Protein AF-A0A4Q2A6S4-F1 (afdb_monomer_lite)

Organism: NCBI:txid95485

Radius of gyration: 12.42 Å; chains: 1; bounding box: 28×21×36 Å

Sequence (80 aa):
MTKEQMQIRERLQAVAKEYNEAIDKGKVRELRKVAERSHDTVLREIKEIESAPVTDQQLLDEAMSLFIDIRWGQRTTKFV

Foldseek 3Di:
DDPVLVVLLVQLLVLLVVLLVQVVVVDPVSNVVSLVVSLVSLVVSLVVLVPDPDRPVVSNVLSVQSNVCSVVSHRDPGSD

pLDDT: mean 93.11, std 5.23, range [73.5, 97.88]

Secondary structure (DSSP, 8-state):
--HHHHHHHHHHHHHHHHHHHHHHT--HHHHHHHHHHHHHHHHHHHHHHHTSSS--HHHHHHHHHHHHHHHHTPPP-TT-

Structure (mmCIF, N/CA/C/O backbone):
data_AF-A0A4Q2A6S4-F1
#
_entry.id   AF-A0A4Q2A6S4-F1
#
loop_
_atom_site.group_PDB
_atom_site.id
_atom_site.type_symbol
_atom_site.label_atom_id
_atom_site.label_alt_id
_atom_site.label_comp_id
_atom_site.label_asym_id
_atom_site.label_entity_id
_atom_site.label_seq_id
_atom_site.pdbx_PDB_ins_code
_atom_site.Cartn_x
_atom_site.Cartn_y
_atom_site.Cartn_z
_atom_site.occupancy
_atom_site.B_iso_or_equiv
_atom_site.auth_seq_id
_atom_site.auth_comp_id
_atom_site.auth_asym_id
_atom_site.auth_atom_id
_atom_site.pdbx_PDB_model_num
ATOM 1 N N . MET A 1 1 ? 3.556 -4.556 -18.201 1.00 73.50 1 MET A N 1
ATOM 2 C CA . MET A 1 1 ? 3.761 -4.986 -16.809 1.00 73.50 1 MET A CA 1
ATOM 3 C C . MET A 1 1 ? 4.601 -6.260 -16.784 1.00 73.50 1 MET A C 1
ATOM 5 O O . MET A 1 1 ? 4.242 -7.232 -17.445 1.00 73.50 1 MET A O 1
ATOM 9 N N . THR A 1 2 ? 5.751 -6.235 -16.113 1.00 88.31 2 THR A N 1
ATOM 10 C CA . THR A 1 2 ? 6.656 -7.388 -15.965 1.00 88.31 2 THR A CA 1
ATOM 11 C C . THR A 1 2 ? 6.154 -8.356 -14.882 1.00 88.31 2 THR A C 1
ATOM 13 O O . THR A 1 2 ? 5.280 -8.015 -14.085 1.00 88.31 2 THR A O 1
ATOM 16 N N . LYS A 1 3 ? 6.717 -9.574 -14.821 1.00 88.88 3 LYS A N 1
ATOM 17 C CA . LYS A 1 3 ? 6.415 -10.550 -13.753 1.00 88.88 3 LYS A CA 1
ATOM 18 C C . LYS A 1 3 ? 6.703 -9.984 -12.355 1.00 88.88 3 LYS A C 1
ATOM 20 O O . LYS A 1 3 ? 5.959 -10.250 -11.420 1.00 88.88 3 LYS A O 1
ATOM 25 N N . GLU A 1 4 ? 7.760 -9.192 -12.233 1.00 90.00 4 GLU A N 1
ATOM 26 C CA . GLU A 1 4 ? 8.140 -8.496 -11.002 1.00 90.00 4 GLU A CA 1
ATOM 27 C C . GLU A 1 4 ? 7.097 -7.438 -10.610 1.00 90.00 4 GLU A C 1
ATOM 29 O O . GLU A 1 4 ? 6.610 -7.433 -9.484 1.00 90.00 4 GLU A O 1
ATOM 34 N N . GLN A 1 5 ? 6.634 -6.633 -11.571 1.00 89.94 5 GLN A N 1
ATOM 35 C CA . GLN A 1 5 ? 5.577 -5.641 -11.338 1.00 89.94 5 GLN A CA 1
ATOM 36 C C . GLN A 1 5 ? 4.238 -6.272 -10.937 1.00 89.94 5 GLN A C 1
ATOM 38 O O . GLN A 1 5 ? 3.515 -5.705 -10.120 1.00 89.94 5 GLN A O 1
ATOM 43 N N . MET A 1 6 ? 3.916 -7.466 -11.449 1.00 93.69 6 MET A N 1
ATOM 44 C CA . MET A 1 6 ? 2.753 -8.229 -10.975 1.00 93.69 6 MET A CA 1
ATOM 45 C C . MET A 1 6 ? 2.886 -8.614 -9.49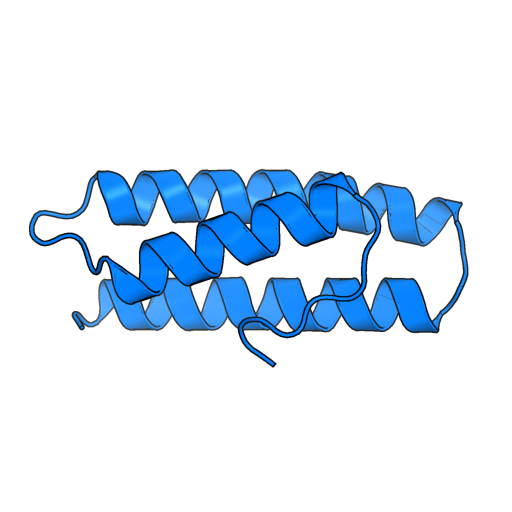9 1.00 93.69 6 MET A C 1
ATOM 47 O O . MET A 1 6 ? 1.937 -8.436 -8.740 1.00 93.69 6 MET A O 1
ATOM 51 N N . GLN A 1 7 ? 4.062 -9.079 -9.072 1.00 95.12 7 GLN A N 1
ATOM 52 C CA . GLN A 1 7 ? 4.300 -9.431 -7.670 1.00 95.12 7 GLN A CA 1
ATOM 53 C C . GLN A 1 7 ? 4.222 -8.205 -6.754 1.00 95.12 7 GLN A C 1
ATOM 55 O O . GLN A 1 7 ? 3.648 -8.291 -5.670 1.00 95.12 7 GLN A O 1
ATOM 60 N N . ILE A 1 8 ? 4.744 -7.055 -7.191 1.00 95.38 8 ILE A N 1
ATOM 61 C CA . ILE A 1 8 ? 4.598 -5.784 -6.468 1.00 95.38 8 ILE A CA 1
ATOM 62 C C . ILE A 1 8 ? 3.112 -5.428 -6.311 1.00 95.38 8 ILE A C 1
ATOM 64 O O . ILE A 1 8 ? 2.659 -5.121 -5.207 1.00 95.38 8 ILE A O 1
ATOM 68 N N . ARG A 1 9 ? 2.327 -5.526 -7.392 1.00 96.25 9 ARG A N 1
ATOM 69 C CA . ARG A 1 9 ? 0.884 -5.249 -7.368 1.00 96.25 9 ARG A CA 1
ATOM 70 C C . ARG A 1 9 ? 0.139 -6.140 -6.369 1.00 96.25 9 ARG A C 1
ATOM 72 O O . ARG A 1 9 ? -0.680 -5.633 -5.608 1.00 96.25 9 ARG A O 1
ATOM 79 N N . GLU A 1 10 ? 0.437 -7.437 -6.335 1.00 96.19 10 GLU A N 1
ATOM 80 C CA . GLU A 1 10 ? -0.164 -8.381 -5.380 1.00 96.19 10 GLU A CA 1
ATOM 81 C C . GLU A 1 10 ? 0.172 -8.024 -3.924 1.00 96.19 10 GLU A C 1
ATOM 83 O O . GLU A 1 10 ? -0.699 -8.065 -3.050 1.00 96.19 10 GLU A O 1
ATOM 88 N N . ARG A 1 11 ? 1.421 -7.617 -3.654 1.00 96.69 11 ARG A N 1
ATOM 89 C CA . ARG A 1 11 ? 1.838 -7.162 -2.319 1.00 96.69 11 ARG A CA 1
ATOM 90 C C . ARG A 1 11 ? 1.096 -5.891 -1.903 1.00 96.69 11 ARG A C 1
ATOM 92 O O . ARG A 1 11 ? 0.590 -5.827 -0.784 1.00 96.69 11 ARG A O 1
ATOM 99 N N . LEU A 1 12 ? 0.976 -4.911 -2.800 1.00 97.38 12 LEU A N 1
ATOM 10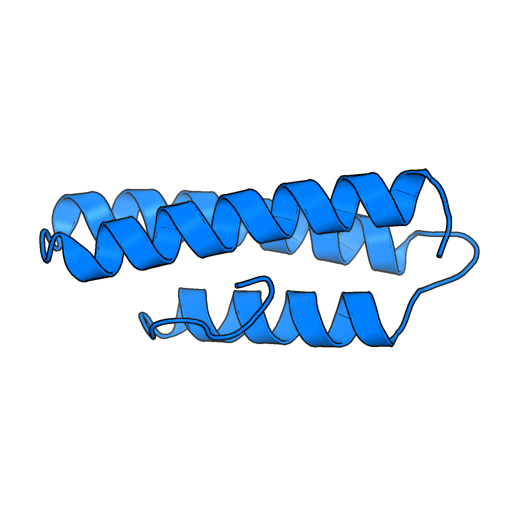0 C CA . LEU A 1 12 ? 0.232 -3.670 -2.549 1.00 97.38 12 LEU A CA 1
ATOM 101 C C . LEU A 1 12 ? -1.264 -3.931 -2.317 1.00 97.38 12 LEU A C 1
ATOM 103 O O . LEU A 1 12 ? -1.852 -3.347 -1.407 1.00 97.38 12 LEU A O 1
ATOM 107 N N . GLN A 1 13 ? -1.861 -4.864 -3.060 1.00 97.56 13 GLN A N 1
ATOM 108 C CA . GLN A 1 13 ? -3.240 -5.309 -2.847 1.00 97.56 13 GLN A CA 1
ATOM 109 C C . GLN A 1 13 ? -3.445 -5.937 -1.464 1.00 97.56 13 GLN A C 1
ATOM 111 O O . GLN A 1 13 ? -4.417 -5.618 -0.774 1.00 97.56 13 GLN A O 1
ATOM 116 N N . ALA A 1 14 ? -2.521 -6.792 -1.018 1.00 96.75 14 ALA A N 1
ATOM 117 C 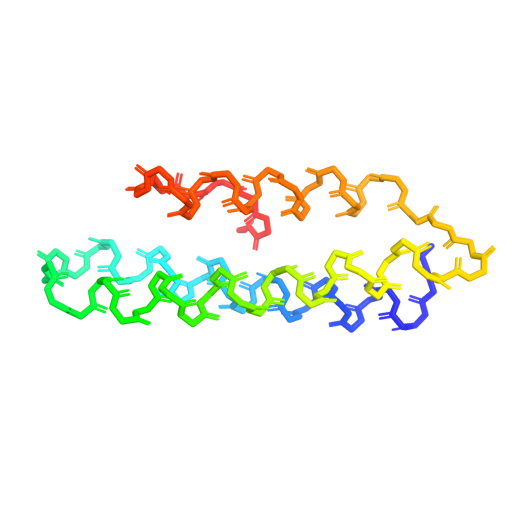CA . ALA A 1 14 ? -2.588 -7.375 0.320 1.00 96.75 14 ALA A CA 1
ATOM 118 C C . ALA A 1 14 ? -2.526 -6.296 1.416 1.00 96.75 14 ALA A C 1
ATOM 120 O O . ALA A 1 14 ? -3.301 -6.346 2.374 1.00 96.75 14 ALA A O 1
ATOM 121 N N . VAL A 1 15 ? -1.661 -5.290 1.244 1.00 96.12 15 VAL A N 1
ATOM 122 C CA . VAL A 1 15 ? -1.547 -4.153 2.168 1.00 96.12 15 VAL A CA 1
ATOM 123 C C . VAL A 1 15 ? -2.829 -3.319 2.202 1.00 96.12 15 VAL A C 1
ATOM 125 O O . VAL A 1 15 ? -3.323 -3.014 3.289 1.00 96.12 15 VAL A O 1
ATOM 128 N N . ALA A 1 16 ? -3.390 -2.972 1.040 1.00 96.69 16 ALA A N 1
ATOM 129 C CA . ALA A 1 16 ? -4.625 -2.193 0.945 1.00 96.69 16 ALA A CA 1
ATOM 130 C C . ALA A 1 16 ? -5.796 -2.901 1.644 1.00 96.69 16 ALA A C 1
ATOM 132 O O . ALA A 1 16 ? -6.538 -2.282 2.411 1.00 96.69 16 ALA A O 1
ATOM 133 N N . LYS A 1 17 ? -5.919 -4.219 1.442 1.00 96.12 17 LYS A N 1
ATOM 134 C CA . LYS A 1 17 ? -6.939 -5.040 2.098 1.00 96.12 17 LYS A CA 1
ATOM 135 C C . LYS A 1 17 ? -6.762 -5.069 3.616 1.00 96.12 17 LYS A C 1
ATOM 137 O O . LYS A 1 17 ? -7.715 -4.775 4.334 1.00 96.12 17 LYS A O 1
ATOM 142 N N . GLU A 1 18 ? -5.562 -5.385 4.107 1.00 94.44 18 GLU A N 1
ATOM 143 C CA . GLU A 1 18 ? -5.294 -5.446 5.551 1.00 94.44 18 GLU A CA 1
ATOM 144 C C . GLU A 1 18 ? -5.569 -4.097 6.231 1.00 94.44 18 GLU A C 1
ATOM 146 O O . GLU A 1 18 ? -6.171 -4.036 7.306 1.00 94.44 18 GLU A O 1
ATOM 151 N N . TYR A 1 19 ? -5.159 -3.006 5.588 1.00 95.06 19 TYR A N 1
ATOM 152 C CA . TYR A 1 19 ? -5.368 -1.663 6.104 1.00 95.06 19 TYR A CA 1
ATOM 153 C C . TYR A 1 19 ? -6.854 -1.279 6.157 1.00 95.06 19 TYR A C 1
ATOM 155 O O . TYR A 1 19 ? -7.328 -0.802 7.191 1.00 95.06 19 TYR A O 1
ATOM 163 N N . ASN A 1 20 ? -7.617 -1.556 5.095 1.00 95.00 20 ASN A N 1
ATOM 164 C CA . ASN A 1 20 ? -9.061 -1.318 5.077 1.00 95.00 20 ASN A CA 1
ATOM 165 C C . ASN A 1 20 ? -9.797 -2.161 6.135 1.00 95.00 20 ASN A C 1
ATOM 167 O O . ASN A 1 20 ? -10.662 -1.636 6.835 1.00 95.00 20 ASN A O 1
ATOM 171 N N . GLU A 1 21 ? -9.406 -3.424 6.333 1.00 93.62 21 GLU A N 1
ATOM 172 C CA . GLU A 1 21 ? -9.947 -4.261 7.413 1.00 93.62 21 GLU A CA 1
ATOM 173 C C . GLU A 1 21 ? -9.629 -3.698 8.809 1.00 93.62 21 GLU A C 1
ATOM 175 O O . GLU A 1 21 ? -10.441 -3.815 9.729 1.00 93.62 21 GLU A O 1
ATOM 180 N N . ALA A 1 22 ? -8.451 -3.095 8.996 1.00 92.50 22 ALA A N 1
ATOM 181 C CA . ALA A 1 22 ? -8.082 -2.457 10.257 1.00 92.50 22 ALA A CA 1
ATOM 182 C C . ALA A 1 22 ? -8.906 -1.188 10.528 1.00 92.50 22 ALA A C 1
ATOM 184 O O . ALA A 1 22 ? -9.292 -0.955 11.677 1.00 92.50 22 ALA A O 1
ATOM 185 N N . ILE A 1 23 ? -9.214 -0.406 9.486 1.00 92.31 23 ILE A N 1
ATOM 186 C CA . ILE A 1 23 ? -10.142 0.732 9.572 1.00 92.31 23 ILE A CA 1
ATOM 187 C C . ILE A 1 23 ? -11.537 0.245 9.971 1.00 92.31 23 ILE A C 1
ATOM 189 O O . ILE A 1 23 ? -12.113 0.773 10.922 1.00 92.31 23 ILE A O 1
ATOM 193 N N . ASP A 1 24 ? -12.045 -0.798 9.310 1.00 92.12 24 ASP A N 1
ATOM 194 C CA . ASP A 1 24 ? -13.385 -1.344 9.568 1.00 92.12 24 ASP A CA 1
ATOM 195 C C . ASP A 1 24 ? -13.543 -1.874 11.001 1.00 92.12 24 ASP A C 1
ATOM 197 O O . ASP A 1 24 ? -14.607 -1.752 11.607 1.00 92.12 24 ASP A O 1
ATOM 201 N N . LYS A 1 25 ? -12.468 -2.411 11.589 1.00 90.62 25 LYS A N 1
ATOM 202 C CA . LYS A 1 25 ? -12.452 -2.886 12.984 1.00 90.62 25 LYS A CA 1
ATOM 203 C C . LYS A 1 25 ? -12.454 -1.754 14.022 1.00 90.62 25 LYS A C 1
ATOM 205 O O . LYS A 1 25 ? -12.676 -2.030 15.201 1.00 90.62 25 LYS A O 1
ATOM 210 N N . GLY A 1 26 ? -12.178 -0.503 13.638 1.00 82.12 26 GLY A N 1
ATOM 211 C CA . GLY A 1 26 ? -12.333 0.695 14.482 1.00 82.12 26 GLY A CA 1
ATOM 212 C C . GLY A 1 26 ? -11.415 0.808 15.711 1.00 82.12 26 GLY A C 1
ATOM 213 O O . GLY A 1 26 ? -11.528 1.755 16.491 1.00 82.12 26 GLY A O 1
ATOM 214 N N . LYS A 1 27 ? -10.483 -0.128 15.929 1.00 78.25 27 LYS A N 1
ATOM 215 C CA . LYS A 1 27 ? -9.584 -0.112 17.093 1.00 78.25 27 LYS A CA 1
ATOM 216 C C . LYS A 1 27 ? -8.335 0.722 16.816 1.00 78.25 27 LYS A C 1
ATOM 218 O O . LYS A 1 27 ? -7.366 0.236 16.241 1.00 78.25 27 LYS A O 1
ATOM 223 N N . VAL A 1 28 ? -8.312 1.952 17.333 1.00 77.38 28 VAL A N 1
ATOM 224 C CA . VAL A 1 28 ? -7.244 2.953 17.114 1.00 77.38 28 VAL A CA 1
ATOM 225 C C . VAL A 1 28 ? -5.819 2.409 17.319 1.00 77.38 28 VAL A C 1
ATOM 227 O O . VAL A 1 28 ? -4.932 2.674 16.510 1.00 77.38 28 VAL A O 1
ATOM 230 N N . ARG A 1 29 ? -5.571 1.623 18.380 1.00 77.62 29 ARG A N 1
ATOM 231 C CA . ARG A 1 29 ? -4.234 1.047 18.646 1.00 77.62 29 ARG A CA 1
ATOM 232 C C . ARG A 1 29 ? -3.813 -0.001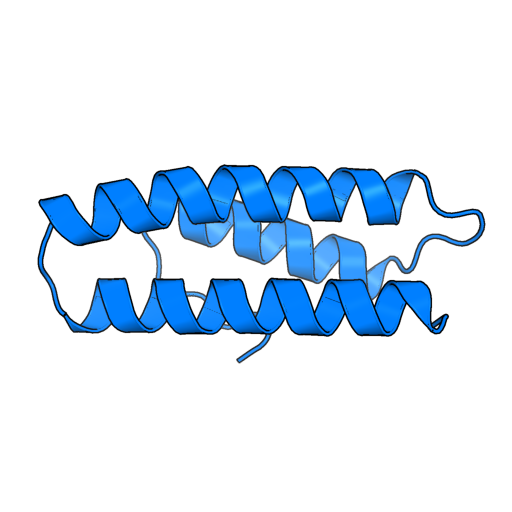 17.614 1.00 77.62 29 ARG A C 1
ATOM 234 O O . ARG A 1 29 ? -2.633 -0.074 17.285 1.00 77.62 29 ARG A O 1
ATOM 241 N N . GLU A 1 30 ? -4.750 -0.823 17.149 1.00 83.06 30 GLU A N 1
ATOM 242 C CA . GLU A 1 30 ? -4.487 -1.834 16.120 1.00 83.06 30 GLU A CA 1
ATOM 243 C C . GLU A 1 30 ? -4.282 -1.147 14.764 1.00 83.06 30 GLU A C 1
ATOM 245 O O . GLU A 1 30 ? -3.297 -1.431 14.088 1.00 83.06 30 GLU A O 1
ATOM 250 N N . LEU A 1 31 ? -5.112 -0.147 14.441 1.00 88.75 31 LEU A N 1
ATOM 251 C CA . LEU A 1 31 ? -4.985 0.659 13.227 1.00 88.75 31 LEU A CA 1
ATOM 252 C C . LEU A 1 31 ? -3.625 1.356 13.127 1.00 88.75 31 LEU A C 1
ATOM 254 O O . LEU A 1 31 ? -3.017 1.322 12.066 1.00 88.75 31 LEU A O 1
ATOM 258 N N . ARG A 1 32 ? -3.102 1.937 14.216 1.00 89.25 32 ARG A N 1
ATOM 259 C CA . ARG A 1 32 ? -1.784 2.595 14.191 1.00 89.25 32 ARG A CA 1
ATOM 260 C C . ARG A 1 32 ? -0.650 1.626 13.841 1.00 89.25 32 ARG A C 1
ATOM 262 O O . ARG A 1 32 ? 0.197 1.961 13.024 1.00 89.25 32 ARG A O 1
ATOM 269 N N . LYS A 1 33 ? -0.655 0.421 14.423 1.00 91.38 33 LYS A N 1
ATOM 270 C CA . LYS A 1 33 ? 0.355 -0.610 14.124 1.00 91.38 33 LYS A CA 1
ATOM 271 C C . LYS A 1 33 ? 0.266 -1.089 12.678 1.00 91.38 33 LYS A C 1
ATOM 273 O O . LYS A 1 33 ? 1.293 -1.293 12.038 1.00 91.38 33 LYS A O 1
ATOM 278 N N . VAL A 1 34 ? -0.957 -1.273 12.177 1.00 92.56 34 VAL A N 1
ATOM 279 C CA . VAL A 1 34 ? -1.187 -1.645 10.777 1.00 92.56 34 VAL A CA 1
ATOM 280 C C . VAL A 1 34 ? -0.729 -0.511 9.861 1.00 92.56 34 VAL A C 1
ATOM 282 O O . VAL A 1 34 ? 0.024 -0.772 8.938 1.00 92.56 34 VAL A O 1
ATOM 285 N N . ALA A 1 35 ? -1.074 0.743 10.158 1.00 93.44 35 ALA A N 1
ATOM 286 C CA . ALA A 1 35 ? -0.671 1.907 9.372 1.00 93.44 35 ALA A CA 1
ATOM 287 C C . ALA A 1 35 ? 0.855 2.065 9.280 1.00 93.44 35 ALA A C 1
ATOM 289 O O . ALA A 1 35 ? 1.367 2.245 8.181 1.00 93.44 35 ALA A O 1
ATOM 290 N N . GLU A 1 36 ? 1.581 1.955 10.399 1.00 94.19 36 GLU A N 1
ATOM 291 C CA . GLU A 1 36 ? 3.052 2.043 10.423 1.00 94.19 36 GLU A CA 1
ATOM 292 C C . GLU A 1 36 ? 3.685 0.955 9.532 1.00 94.19 36 GLU A C 1
ATOM 294 O O . GLU A 1 36 ? 4.474 1.260 8.638 1.00 94.19 36 GLU A O 1
ATOM 299 N N . ARG A 1 37 ? 3.259 -0.307 9.679 1.00 95.06 37 ARG A N 1
ATOM 300 C CA . ARG A 1 37 ? 3.768 -1.417 8.853 1.00 95.06 37 ARG A CA 1
ATOM 301 C C . ARG A 1 37 ? 3.374 -1.291 7.376 1.00 95.06 37 ARG A C 1
ATOM 303 O O . ARG A 1 37 ? 4.187 -1.588 6.496 1.00 95.06 37 ARG A O 1
ATOM 310 N N . SER A 1 38 ? 2.136 -0.889 7.095 1.00 95.25 38 SER A N 1
ATOM 311 C CA . SER A 1 38 ? 1.634 -0.689 5.733 1.00 95.25 38 SER A CA 1
ATOM 312 C C . SER A 1 38 ? 2.395 0.434 5.035 1.00 95.25 38 SER A C 1
ATOM 314 O O . SER A 1 38 ? 2.792 0.272 3.887 1.00 95.25 38 SER A O 1
ATOM 316 N N . HIS A 1 39 ? 2.677 1.530 5.740 1.00 95.44 39 HIS A N 1
ATOM 317 C CA . HIS A 1 39 ? 3.459 2.649 5.225 1.00 95.44 39 HIS A CA 1
ATOM 318 C C . HIS A 1 39 ? 4.882 2.226 4.834 1.00 95.44 39 HIS A C 1
ATOM 320 O O . HIS A 1 39 ? 5.316 2.506 3.717 1.00 95.44 39 HIS A O 1
ATOM 326 N N . ASP A 1 40 ? 5.588 1.501 5.708 1.00 95.94 40 ASP A N 1
ATOM 327 C CA . ASP A 1 40 ? 6.944 1.010 5.420 1.00 95.94 40 ASP A CA 1
ATOM 328 C C . ASP A 1 40 ? 6.968 0.034 4.240 1.00 95.94 40 ASP A C 1
ATOM 330 O O . ASP A 1 40 ? 7.864 0.086 3.393 1.00 95.94 40 ASP A O 1
ATOM 334 N N . THR A 1 41 ? 5.955 -0.832 4.159 1.00 96.62 41 THR A N 1
ATOM 335 C CA . THR A 1 41 ? 5.811 -1.782 3.053 1.00 96.62 41 THR A CA 1
ATOM 336 C C . THR A 1 41 ? 5.599 -1.038 1.740 1.00 96.62 41 THR A C 1
ATOM 338 O O . THR A 1 41 ? 6.377 -1.228 0.813 1.00 96.62 41 THR A O 1
ATOM 341 N N . VAL A 1 42 ? 4.615 -0.137 1.668 1.00 97.00 42 VAL A N 1
ATOM 342 C CA . VAL A 1 42 ? 4.310 0.622 0.444 1.00 97.00 42 VAL A CA 1
ATOM 343 C C . VAL A 1 42 ? 5.500 1.478 0.011 1.00 97.00 42 VAL A C 1
ATOM 345 O O . VAL A 1 42 ? 5.820 1.508 -1.173 1.00 97.00 42 VAL A O 1
ATOM 348 N N . LEU A 1 43 ? 6.217 2.108 0.948 1.00 97.50 43 LEU A N 1
ATOM 349 C CA . LEU A 1 43 ? 7.423 2.878 0.630 1.00 97.50 43 LEU A CA 1
ATOM 350 C C . LEU A 1 43 ? 8.528 2.011 0.011 1.00 97.50 43 LEU A C 1
ATOM 352 O O . LEU A 1 43 ? 9.235 2.466 -0.889 1.00 97.50 43 LEU A O 1
ATOM 356 N N . ARG A 1 44 ? 8.704 0.775 0.492 1.00 97.56 44 ARG A N 1
ATOM 357 C CA . ARG A 1 44 ? 9.654 -0.174 -0.101 1.00 97.56 44 ARG A CA 1
ATOM 358 C C . ARG A 1 44 ? 9.241 -0.545 -1.524 1.00 97.56 44 ARG A C 1
ATOM 360 O O . ARG A 1 44 ? 10.086 -0.507 -2.410 1.00 97.56 44 ARG A O 1
ATOM 367 N N . GLU A 1 45 ? 7.964 -0.852 -1.736 1.00 97.19 45 GLU A N 1
ATOM 368 C CA . GLU A 1 45 ? 7.449 -1.211 -3.061 1.00 97.19 45 GLU A CA 1
ATOM 369 C C . GLU A 1 45 ? 7.560 -0.042 -4.059 1.00 97.19 45 GLU A C 1
ATOM 371 O O . GLU A 1 45 ? 7.954 -0.258 -5.200 1.00 97.19 45 GLU A O 1
ATOM 376 N N . ILE A 1 46 ? 7.302 1.204 -3.635 1.00 97.69 46 ILE A N 1
ATOM 377 C CA . ILE A 1 46 ? 7.505 2.410 -4.464 1.00 97.69 46 ILE A CA 1
ATOM 378 C C . ILE A 1 46 ? 8.951 2.481 -4.965 1.00 97.69 46 ILE A C 1
ATOM 380 O O . ILE A 1 46 ? 9.178 2.610 -6.166 1.00 97.69 46 ILE A O 1
ATOM 384 N N . LYS A 1 47 ? 9.929 2.313 -4.067 1.00 97.00 47 LYS A N 1
ATOM 385 C CA . LYS A 1 47 ? 11.354 2.331 -4.434 1.00 97.00 47 LYS A CA 1
ATOM 386 C C . LYS A 1 47 ? 11.726 1.207 -5.399 1.00 97.00 47 LYS A C 1
ATOM 388 O O . LYS A 1 47 ? 12.591 1.401 -6.250 1.00 97.00 47 LYS A O 1
ATOM 393 N N . GLU A 1 48 ? 11.099 0.039 -5.265 1.00 95.88 48 GLU A N 1
ATOM 394 C CA . GLU A 1 48 ? 11.295 -1.098 -6.173 1.00 95.88 48 GLU A CA 1
ATOM 395 C C . GLU A 1 48 ? 10.756 -0.778 -7.577 1.00 95.88 48 GLU A C 1
ATOM 397 O O . GLU A 1 48 ? 11.456 -0.998 -8.563 1.00 95.88 48 GLU A O 1
ATOM 402 N N . ILE A 1 49 ? 9.571 -0.160 -7.673 1.00 95.06 49 ILE A N 1
ATOM 403 C CA . ILE A 1 49 ? 8.990 0.297 -8.948 1.00 95.06 49 ILE A CA 1
ATOM 404 C C . ILE A 1 49 ? 9.870 1.372 -9.607 1.00 95.06 49 ILE A C 1
ATOM 406 O O . ILE A 1 49 ? 10.121 1.304 -10.811 1.00 95.06 49 ILE A O 1
ATOM 410 N N . GLU A 1 50 ? 10.350 2.349 -8.833 1.00 95.44 50 GLU A N 1
ATOM 411 C CA . GLU A 1 50 ? 11.220 3.433 -9.318 1.00 95.44 50 GLU A CA 1
ATOM 412 C C . GLU A 1 50 ? 12.582 2.920 -9.805 1.00 95.44 50 GLU A C 1
ATOM 414 O O . GLU A 1 50 ? 13.146 3.462 -10.752 1.00 95.44 50 GLU A O 1
ATOM 419 N N . SER A 1 51 ? 13.102 1.863 -9.175 1.00 94.31 51 SER A N 1
ATOM 420 C CA . SER A 1 51 ? 14.397 1.261 -9.522 1.00 94.31 51 SER A CA 1
ATOM 421 C C . SER A 1 51 ? 14.314 0.273 -10.691 1.00 94.31 51 SER A C 1
ATOM 423 O O . SER A 1 51 ? 15.346 -0.226 -11.146 1.00 94.31 51 SER A O 1
ATOM 425 N N . ALA A 1 52 ? 13.108 -0.045 -11.172 1.00 92.44 52 ALA A N 1
ATOM 426 C CA . ALA A 1 52 ? 12.914 -1.005 -12.248 1.00 92.44 52 ALA A CA 1
ATOM 427 C C . ALA A 1 52 ? 13.447 -0.465 -13.595 1.00 92.44 52 ALA A C 1
ATOM 429 O O . ALA A 1 52 ? 13.266 0.715 -13.897 1.00 92.44 52 ALA A O 1
ATOM 430 N N . PRO A 1 53 ? 14.015 -1.320 -14.474 1.00 90.00 53 PRO A N 1
ATOM 431 C CA . PRO A 1 53 ? 14.499 -0.901 -15.797 1.00 90.00 53 PRO A CA 1
ATOM 432 C C . PRO A 1 53 ? 13.428 -0.247 -16.681 1.00 90.00 53 PRO A C 1
ATOM 434 O O . PRO A 1 53 ? 13.742 0.551 -17.561 1.00 90.00 53 PRO A O 1
ATOM 437 N N . VAL A 1 54 ? 12.163 -0.615 -16.464 1.00 90.88 54 VAL A N 1
ATOM 438 C CA . VAL A 1 54 ? 10.991 0.004 -17.081 1.00 90.88 54 VAL A CA 1
ATOM 439 C C . VAL A 1 54 ? 9.999 0.303 -15.968 1.00 90.88 54 VAL A C 1
ATOM 441 O O . VAL A 1 54 ? 9.368 -0.614 -15.446 1.00 90.88 54 VAL A O 1
ATOM 444 N N . THR A 1 55 ? 9.857 1.574 -15.610 1.00 92.81 55 THR A N 1
ATOM 445 C CA . THR A 1 55 ? 8.890 2.022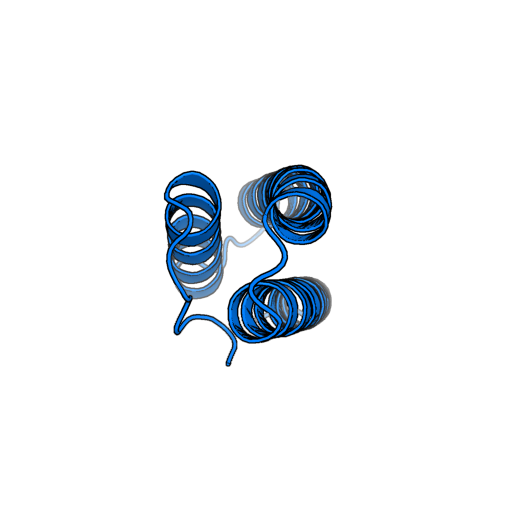 -14.605 1.00 92.81 55 THR A CA 1
ATOM 446 C C . THR A 1 55 ? 7.468 1.911 -15.152 1.00 92.81 55 THR A C 1
ATOM 448 O O . THR A 1 55 ? 7.148 2.453 -16.211 1.00 92.81 55 THR A O 1
ATOM 451 N N . ASP A 1 56 ? 6.597 1.212 -14.427 1.00 94.38 56 ASP A N 1
ATOM 452 C CA . ASP A 1 56 ? 5.158 1.226 -14.689 1.00 94.38 56 ASP A CA 1
ATOM 453 C C . ASP A 1 56 ? 4.553 2.432 -13.965 1.00 94.38 56 ASP A C 1
ATOM 455 O O . ASP A 1 56 ? 4.338 2.403 -12.753 1.00 94.38 56 ASP A O 1
ATOM 459 N N . GLN A 1 57 ? 4.345 3.521 -14.711 1.00 95.00 57 GLN A N 1
ATOM 460 C CA . GLN A 1 57 ? 3.878 4.788 -14.147 1.00 95.00 57 GLN A CA 1
ATOM 461 C C . GLN A 1 57 ? 2.503 4.651 -13.484 1.00 95.00 57 GLN A C 1
ATOM 463 O O . GLN A 1 57 ? 2.275 5.235 -12.430 1.00 95.00 57 GLN A O 1
ATOM 468 N N . GLN A 1 58 ? 1.605 3.843 -14.056 1.00 95.44 58 GLN A N 1
ATOM 469 C CA . GLN A 1 58 ? 0.285 3.631 -13.469 1.00 95.44 58 GLN A CA 1
ATOM 470 C C . GLN A 1 58 ? 0.405 2.925 -12.115 1.00 95.44 58 GLN A C 1
ATOM 472 O O . GLN A 1 58 ? -0.224 3.341 -11.142 1.00 95.44 58 GLN A O 1
ATOM 477 N N . LEU A 1 59 ? 1.226 1.875 -12.038 1.00 96.31 59 LEU A N 1
ATOM 478 C CA . LEU A 1 59 ? 1.468 1.161 -10.786 1.00 96.31 59 LEU A CA 1
ATOM 479 C C . LEU A 1 59 ? 2.108 2.073 -9.727 1.00 96.31 59 LEU A C 1
ATOM 481 O O . LEU A 1 59 ? 1.724 2.013 -8.558 1.00 96.31 59 LEU A O 1
ATOM 485 N N . LEU A 1 60 ? 3.047 2.930 -10.136 1.00 97.06 60 LEU A N 1
ATOM 486 C CA . LEU A 1 60 ? 3.683 3.916 -9.263 1.00 97.06 60 LEU A CA 1
ATOM 487 C C . LEU A 1 60 ? 2.667 4.929 -8.713 1.00 97.06 60 LEU A C 1
ATOM 489 O O . LEU A 1 60 ? 2.622 5.152 -7.504 1.00 97.06 60 LEU A O 1
ATOM 493 N N . ASP A 1 61 ? 1.813 5.493 -9.568 1.00 97.62 61 ASP A N 1
ATOM 494 C CA . ASP A 1 61 ? 0.789 6.468 -9.171 1.00 97.62 61 ASP A CA 1
ATOM 495 C C . ASP A 1 61 ? -0.248 5.851 -8.212 1.00 97.62 61 ASP A C 1
ATOM 497 O O . ASP A 1 61 ? -0.673 6.478 -7.231 1.00 97.62 61 ASP A O 1
ATOM 501 N N . GLU A 1 62 ? -0.642 4.596 -8.459 1.00 97.62 62 GLU A N 1
ATOM 502 C CA . GLU A 1 62 ? -1.518 3.831 -7.568 1.00 97.62 62 GLU A CA 1
ATOM 503 C C . GLU A 1 62 ? -0.846 3.578 -6.204 1.00 97.62 62 GLU A C 1
ATOM 505 O O . GLU A 1 62 ? -1.480 3.789 -5.166 1.00 97.62 62 GLU A O 1
ATOM 510 N N . ALA A 1 63 ? 0.437 3.192 -6.183 1.00 97.62 63 ALA A N 1
ATOM 511 C CA . ALA A 1 63 ? 1.205 2.962 -4.955 1.00 97.62 63 ALA A CA 1
ATOM 512 C C . ALA A 1 63 ? 1.404 4.250 -4.136 1.00 97.62 63 ALA A C 1
ATOM 514 O O . ALA A 1 63 ? 1.225 4.248 -2.917 1.00 97.62 63 ALA A O 1
ATOM 515 N N . MET A 1 64 ? 1.701 5.368 -4.802 1.00 97.88 64 MET A N 1
ATOM 516 C CA . MET A 1 64 ? 1.815 6.691 -4.179 1.00 97.88 64 MET A CA 1
ATOM 517 C C . MET A 1 64 ? 0.486 7.160 -3.582 1.00 97.88 64 MET A C 1
ATOM 519 O O . MET A 1 64 ? 0.457 7.706 -2.480 1.00 97.88 64 MET A O 1
ATOM 523 N N . SER A 1 65 ? -0.629 6.907 -4.271 1.00 97.56 65 SER A N 1
ATOM 524 C CA . SER A 1 65 ? -1.962 7.208 -3.739 1.00 97.56 65 SER A CA 1
ATOM 525 C C . SER A 1 65 ? -2.258 6.389 -2.478 1.00 97.56 65 SER A C 1
ATOM 527 O O . SER A 1 65 ? -2.666 6.953 -1.465 1.00 97.56 65 SER A O 1
ATOM 529 N N . LEU A 1 66 ? -1.972 5.080 -2.500 1.00 97.56 66 LEU A N 1
ATOM 530 C CA . LEU A 1 66 ? -2.116 4.208 -1.329 1.00 97.56 66 LEU A CA 1
ATOM 531 C C . LEU A 1 66 ? -1.268 4.701 -0.143 1.00 97.56 66 LEU A C 1
ATOM 533 O O . LEU A 1 66 ? -1.730 4.711 0.998 1.00 97.56 66 LEU A O 1
ATOM 537 N N . PHE A 1 67 ? -0.037 5.141 -0.405 1.00 97.38 67 PHE A N 1
ATOM 538 C CA . PHE A 1 67 ? 0.849 5.702 0.614 1.00 97.38 67 PHE A CA 1
ATOM 539 C C . PHE A 1 67 ? 0.247 6.940 1.299 1.00 97.38 67 PHE A C 1
ATOM 541 O O . PHE A 1 67 ? 0.306 7.062 2.527 1.00 97.38 67 PHE A O 1
ATOM 548 N N . ILE A 1 68 ? -0.355 7.847 0.522 1.00 96.94 68 ILE A N 1
ATOM 549 C CA . ILE A 1 68 ? -1.006 9.060 1.037 1.00 96.94 68 ILE A CA 1
ATOM 550 C C . ILE A 1 68 ? -2.246 8.706 1.865 1.00 96.94 68 ILE A C 1
ATOM 552 O O . ILE A 1 68 ? -2.389 9.224 2.975 1.00 96.94 68 ILE A O 1
ATOM 556 N N . ASP A 1 69 ? -3.088 7.789 1.381 1.00 95.75 69 ASP A N 1
ATOM 557 C CA . ASP A 1 69 ? -4.283 7.329 2.101 1.00 95.75 69 ASP A CA 1
ATOM 558 C C . ASP A 1 69 ? -3.907 6.782 3.490 1.00 95.75 69 ASP A C 1
ATOM 560 O O . ASP A 1 69 ? -4.460 7.207 4.511 1.00 95.75 69 ASP A O 1
ATOM 564 N N . ILE A 1 70 ? -2.885 5.914 3.548 1.00 95.12 70 ILE A N 1
ATOM 565 C CA . ILE A 1 70 ? -2.370 5.346 4.803 1.00 95.12 70 ILE A CA 1
ATOM 566 C C . ILE A 1 70 ? -1.852 6.448 5.731 1.00 95.12 70 ILE A C 1
ATOM 568 O O . ILE A 1 70 ? -2.188 6.463 6.920 1.00 95.12 70 ILE A O 1
ATOM 572 N N . ARG A 1 71 ? -1.056 7.386 5.200 1.00 93.44 71 ARG A N 1
ATOM 573 C CA . ARG A 1 71 ? -0.493 8.515 5.958 1.00 93.44 71 ARG A CA 1
ATOM 574 C C . ARG A 1 71 ? -1.579 9.389 6.585 1.00 93.44 71 ARG A C 1
ATOM 576 O O . ARG A 1 71 ? -1.362 9.945 7.661 1.00 93.44 71 ARG A O 1
ATOM 583 N N . TRP A 1 72 ? -2.721 9.534 5.921 1.00 93.25 72 TRP A N 1
ATOM 584 C CA . TRP A 1 72 ? -3.839 10.354 6.389 1.00 93.25 72 TRP A CA 1
ATOM 585 C C . TRP A 1 72 ? -4.893 9.586 7.185 1.00 93.25 72 TRP A C 1
ATOM 587 O O . TRP A 1 72 ? -5.849 10.199 7.659 1.00 93.25 72 TRP A O 1
ATOM 597 N N . GLY A 1 73 ? -4.732 8.276 7.385 1.00 90.94 73 GLY A N 1
ATOM 598 C CA . GLY A 1 73 ? -5.723 7.494 8.123 1.00 90.94 73 GLY A CA 1
ATOM 599 C C . GLY A 1 73 ? -7.013 7.247 7.331 1.00 90.94 73 GLY A C 1
ATOM 600 O O . GLY A 1 73 ? -8.055 7.012 7.941 1.00 90.94 73 GLY A O 1
ATOM 601 N N . GLN A 1 74 ? -6.981 7.376 6.002 1.00 92.38 74 GLN A N 1
ATOM 602 C CA . GLN A 1 74 ? -8.162 7.325 5.142 1.00 92.38 74 GLN A CA 1
ATOM 603 C C . GLN A 1 74 ? -8.333 5.951 4.514 1.00 92.38 74 GLN A C 1
ATOM 605 O O . GLN A 1 74 ? -7.369 5.354 4.054 1.00 92.38 74 GLN A O 1
ATOM 610 N N . ARG A 1 75 ? -9.577 5.470 4.416 1.00 93.31 75 ARG A N 1
ATOM 611 C CA . ARG A 1 75 ? -9.881 4.252 3.654 1.00 93.31 75 ARG A CA 1
ATOM 612 C C . ARG A 1 75 ? -9.404 4.417 2.212 1.00 93.31 75 ARG A C 1
ATOM 614 O O . ARG A 1 75 ? -9.795 5.376 1.551 1.00 93.31 75 ARG A O 1
ATOM 621 N N . THR A 1 76 ? -8.630 3.456 1.719 1.00 93.69 76 THR A N 1
ATOM 622 C CA . THR A 1 76 ? -8.132 3.492 0.342 1.00 93.69 76 THR A CA 1
ATOM 623 C C . THR A 1 76 ? -9.104 2.823 -0.626 1.00 93.69 76 THR A C 1
ATOM 625 O O . THR A 1 76 ? -9.789 1.854 -0.285 1.00 93.69 76 THR A O 1
ATOM 628 N N . THR A 1 77 ? -9.131 3.328 -1.858 1.00 94.31 77 THR A N 1
ATOM 629 C CA . THR A 1 77 ? -9.808 2.708 -3.013 1.00 94.31 77 THR A CA 1
ATOM 630 C C . THR A 1 77 ? -8.818 2.068 -3.987 1.00 94.31 77 THR A C 1
ATOM 632 O O . THR A 1 77 ? -9.220 1.527 -5.015 1.00 94.31 77 THR A O 1
ATOM 635 N N . LYS A 1 78 ? -7.515 2.136 -3.690 1.00 93.50 78 LYS A N 1
ATOM 636 C CA . LYS A 1 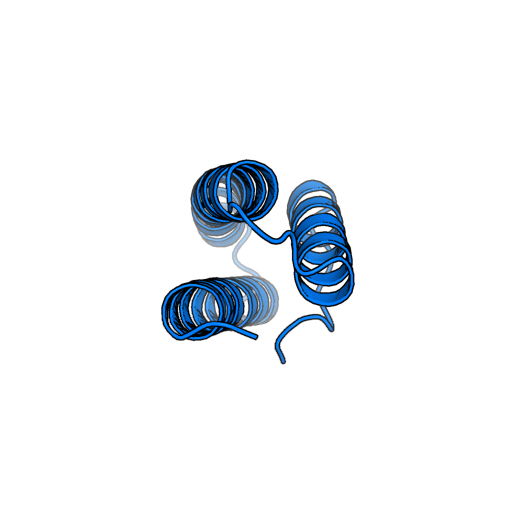78 ? -6.452 1.610 -4.546 1.00 93.50 78 LYS A CA 1
ATOM 637 C C . LYS A 1 78 ? -6.218 0.136 -4.256 1.00 93.50 78 LYS A C 1
ATOM 639 O O . LYS A 1 78 ? -6.193 -0.268 -3.098 1.00 93.50 78 LYS A O 1
ATOM 644 N N . PHE A 1 79 ? -6.008 -0.643 -5.317 1.00 89.12 79 PHE A N 1
ATOM 645 C CA . PHE A 1 79 ? -5.766 -2.088 -5.245 1.00 89.12 79 PHE A CA 1
ATOM 646 C C . PHE A 1 79 ? -6.878 -2.891 -4.537 1.00 89.12 79 PHE A C 1
ATOM 648 O O . PHE A 1 79 ? -6.606 -3.971 -4.016 1.00 89.12 79 PHE A O 1
ATOM 655 N N . VAL A 1 80 ? -8.111 -2.366 -4.509 1.00 77.94 80 VAL A N 1
ATOM 656 C CA . VAL A 1 80 ? -9.296 -3.013 -3.915 1.00 77.94 80 VAL A CA 1
ATOM 657 C C . VAL A 1 80 ? -10.063 -3.799 -4.968 1.00 77.94 80 VAL A C 1
ATOM 659 O O . VAL A 1 80 ? -10.223 -3.265 -6.088 1.00 77.94 80 VAL A O 1
#